Protein AF-A0A392SNB3-F1 (afdb_monomer)

Foldseek 3Di:
DEQDDAEDCSVVVQCCCCVVVNPYFYLDFDDHDPDNVPGDDRDPVSVVVSVVVNVVVVVD

Mean predicted aligned error: 5.4 Å

Organism: NCBI:txid97028

Radius of gyration: 12.18 Å; Cα contacts (8 Å, |Δi|>4): 66; chains: 1; bounding box: 34×20×28 Å

Sequence (60 aa):
MITWPLSAEQFTNEKLVTDVWRIGVQVGSREWSWDEERKELVGREKVELAVKKLIVKTEE

pLDDT: mean 83.98, std 11.56, range [45.59, 95.38]

Nearest PDB structures (foldseek):
  7vel-assembly2_B  TM=9.124E-01  e=1.310E-02  Phytolacca americana
  7vel-assembly1_A  TM=9.161E-01  e=1.405E-02  Phytolacca americana
  7vek-assembly2_B  TM=9.147E-01  e=2.456E-02  Phytolacca americana
  8hoj-assembly1_A  TM=7.973E-01  e=8.632E-02  Scutellaria baicalensis
  8wp5-assembly1_A  TM=8.099E-01  e=2.299E+00  Lycium barbarum

Structure (mmCIF, N/CA/C/O backbone):
data_AF-A0A392SNB3-F1
#
_entry.id   AF-A0A392SNB3-F1
#
loop_
_atom_site.group_PDB
_atom_site.id
_atom_site.type_symbol
_atom_site.label_atom_id
_atom_site.label_alt_id
_atom_site.label_comp_id
_atom_site.label_asym_id
_atom_site.label_entity_id
_atom_site.label_seq_id
_atom_site.pdbx_PDB_ins_code
_atom_site.Cartn_x
_atom_site.Cartn_y
_atom_site.Cartn_z
_atom_site.occupancy
_atom_site.B_iso_or_equiv
_atom_site.auth_seq_id
_atom_site.auth_comp_id
_atom_site.auth_asym_id
_atom_site.auth_atom_id
_atom_site.pdbx_PDB_model_num
ATOM 1 N N . MET A 1 1 ? -7.065 -3.408 4.498 1.00 88.69 1 MET A N 1
ATOM 2 C CA . MET A 1 1 ? -5.679 -3.563 3.984 1.00 88.69 1 MET A CA 1
ATOM 3 C C . MET A 1 1 ? -5.221 -2.230 3.411 1.00 88.69 1 MET A C 1
ATOM 5 O O . MET A 1 1 ? -6.002 -1.623 2.692 1.00 88.69 1 MET A O 1
ATOM 9 N N . ILE A 1 2 ? -4.016 -1.753 3.733 1.00 92.56 2 ILE A N 1
ATOM 10 C CA . ILE A 1 2 ? -3.440 -0.579 3.052 1.00 92.56 2 ILE A CA 1
ATOM 11 C C . ILE A 1 2 ? -2.619 -1.091 1.870 1.00 92.56 2 ILE A C 1
ATOM 13 O O . ILE A 1 2 ? -1.784 -1.972 2.062 1.00 92.56 2 ILE A O 1
ATOM 17 N N . THR A 1 3 ? -2.880 -0.589 0.664 1.00 91.88 3 THR A N 1
ATOM 18 C CA . THR A 1 3 ? -2.173 -1.008 -0.551 1.00 91.88 3 THR A CA 1
ATOM 19 C C . THR A 1 3 ? -1.009 -0.066 -0.839 1.00 91.88 3 THR A C 1
ATOM 21 O O . THR A 1 3 ? -1.158 1.160 -0.837 1.00 91.88 3 THR A O 1
ATOM 24 N N . TRP A 1 4 ? 0.164 -0.663 -1.054 1.00 91.56 4 TRP A N 1
ATOM 25 C CA . TRP A 1 4 ? 1.398 0.017 -1.436 1.00 91.56 4 TRP A CA 1
ATOM 26 C C . TRP A 1 4 ? 2.101 -0.812 -2.517 1.00 91.56 4 TRP A C 1
ATOM 28 O O . TRP A 1 4 ? 3.016 -1.580 -2.212 1.00 91.56 4 TRP A O 1
ATOM 38 N N . PRO A 1 5 ? 1.635 -0.726 -3.771 1.00 88.12 5 PRO A N 1
ATOM 39 C CA . PRO A 1 5 ? 2.228 -1.487 -4.858 1.00 88.12 5 PRO A CA 1
ATOM 40 C C . PRO A 1 5 ? 3.640 -0.974 -5.168 1.00 88.12 5 PRO A C 1
ATOM 42 O O . PRO A 1 5 ? 3.885 0.229 -5.201 1.00 88.12 5 PRO A O 1
ATOM 45 N N . LEU A 1 6 ? 4.574 -1.899 -5.385 1.00 83.44 6 LEU A N 1
ATOM 46 C CA . LEU A 1 6 ? 5.953 -1.612 -5.788 1.00 83.44 6 LEU A CA 1
ATOM 47 C C . LEU A 1 6 ? 6.220 -2.034 -7.234 1.00 83.44 6 LEU A C 1
ATOM 49 O O . LEU A 1 6 ? 6.966 -1.354 -7.936 1.00 83.44 6 LEU A O 1
ATOM 53 N N . SER A 1 7 ? 5.639 -3.149 -7.686 1.00 82.50 7 SER A N 1
ATOM 54 C CA . SER A 1 7 ? 5.801 -3.635 -9.058 1.00 82.50 7 SER A CA 1
ATOM 55 C C . SER A 1 7 ? 4.753 -4.683 -9.459 1.00 82.50 7 SER A C 1
ATOM 57 O O . SER A 1 7 ? 4.035 -5.234 -8.625 1.00 82.50 7 SER A O 1
ATOM 59 N N . ALA A 1 8 ? 4.697 -4.954 -10.767 1.00 85.75 8 ALA A N 1
ATOM 60 C CA . ALA A 1 8 ? 4.011 -6.076 -11.400 1.00 85.75 8 ALA A CA 1
ATOM 61 C C . ALA A 1 8 ? 2.509 -6.146 -11.068 1.00 85.75 8 ALA A C 1
ATOM 63 O O . ALA A 1 8 ? 1.795 -5.147 -11.179 1.00 85.75 8 ALA A O 1
ATOM 64 N N . GLU A 1 9 ? 2.010 -7.322 -10.692 1.00 90.38 9 GLU A N 1
ATOM 65 C CA . GLU A 1 9 ? 0.593 -7.586 -10.451 1.00 90.38 9 GLU A CA 1
ATOM 66 C C . GLU A 1 9 ? 0.020 -6.825 -9.250 1.00 90.38 9 GLU A C 1
ATOM 68 O O . GLU A 1 9 ? -1.200 -6.742 -9.104 1.00 90.38 9 GLU A O 1
ATOM 73 N N . GLN A 1 10 ? 0.869 -6.230 -8.406 1.00 89.44 10 GLN A N 1
ATOM 74 C CA . GLN A 1 10 ? 0.435 -5.496 -7.218 1.00 89.44 10 GLN A CA 1
ATOM 75 C C . GLN A 1 10 ? -0.465 -4.303 -7.566 1.00 89.44 10 GLN A C 1
ATOM 77 O O . GLN A 1 10 ? -1.397 -4.019 -6.818 1.00 89.44 10 GLN A O 1
ATOM 82 N N . PHE A 1 11 ? -0.253 -3.652 -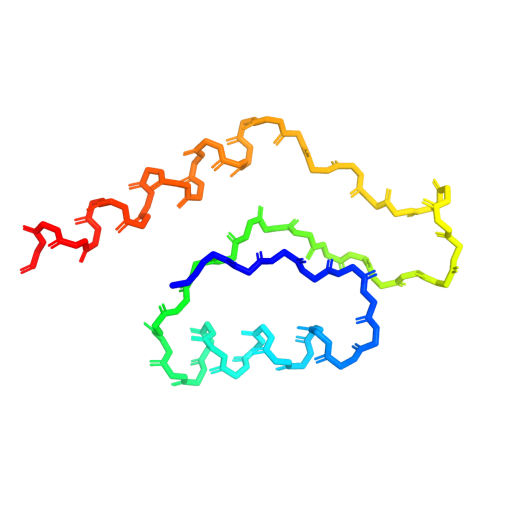8.715 1.00 88.31 11 PHE A N 1
ATOM 83 C CA . PHE A 1 11 ? -1.113 -2.560 -9.193 1.00 88.31 11 PHE A CA 1
ATOM 84 C C . PHE A 1 11 ? -2.513 -3.058 -9.580 1.00 88.31 11 PHE A C 1
ATOM 86 O O . PHE A 1 11 ? -3.520 -2.420 -9.277 1.00 88.31 11 PHE A O 1
ATOM 93 N N . THR A 1 12 ? -2.599 -4.236 -10.198 1.00 91.25 12 THR A N 1
ATOM 94 C CA . THR A 1 12 ? -3.882 -4.873 -10.524 1.00 91.25 12 THR A CA 1
ATOM 95 C C . THR A 1 12 ? -4.590 -5.359 -9.260 1.00 91.25 12 THR A C 1
ATOM 97 O O . THR A 1 12 ? -5.795 -5.158 -9.100 1.00 91.25 12 THR A O 1
ATOM 100 N N . ASN A 1 13 ? -3.843 -5.948 -8.325 1.00 93.38 13 ASN A N 1
ATOM 101 C CA . ASN A 1 13 ? -4.376 -6.396 -7.041 1.00 93.38 13 ASN A CA 1
ATOM 102 C C . ASN A 1 13 ? -4.861 -5.221 -6.187 1.00 93.38 13 ASN A C 1
ATOM 104 O O . ASN A 1 13 ? -5.895 -5.339 -5.534 1.00 93.38 13 ASN A O 1
ATOM 108 N N . GLU A 1 14 ? -4.178 -4.073 -6.226 1.00 93.25 14 GLU A N 1
ATOM 109 C CA . GLU A 1 14 ? -4.668 -2.850 -5.589 1.00 93.25 14 GLU A CA 1
ATOM 110 C C . GLU A 1 14 ? -6.069 -2.509 -6.098 1.00 93.25 14 GLU A C 1
ATOM 112 O O . GLU A 1 14 ? -6.987 -2.381 -5.290 1.00 93.25 14 GLU A O 1
ATOM 117 N N . LYS A 1 15 ? -6.263 -2.461 -7.422 1.00 91.50 15 LYS A N 1
ATOM 118 C CA . LYS A 1 15 ? -7.568 -2.165 -8.029 1.00 91.50 15 LYS A CA 1
ATOM 119 C C . LYS A 1 15 ? -8.658 -3.142 -7.614 1.00 91.50 15 LYS A C 1
ATOM 121 O O . LYS A 1 15 ? -9.781 -2.725 -7.328 1.00 91.50 15 LYS A O 1
ATOM 126 N N . LEU A 1 16 ? -8.334 -4.426 -7.521 1.00 94.31 16 LEU A N 1
ATOM 127 C CA . LEU A 1 16 ? -9.268 -5.429 -7.019 1.00 94.31 16 LEU A CA 1
ATOM 128 C C . LEU A 1 16 ? -9.675 -5.140 -5.563 1.00 94.31 16 LEU A C 1
ATOM 130 O O . LEU A 1 16 ? -10.860 -5.139 -5.234 1.00 94.31 16 LEU A O 1
ATOM 134 N N . VAL A 1 17 ? -8.710 -4.855 -4.691 1.00 94.00 17 VAL A N 1
ATOM 135 C CA . VAL A 1 17 ? -8.945 -4.678 -3.251 1.00 94.00 17 VAL A CA 1
ATOM 136 C C . VAL A 1 17 ? -9.626 -3.336 -2.933 1.00 94.00 17 VAL A C 1
ATOM 138 O O . VAL A 1 17 ? -10.484 -3.280 -2.042 1.00 94.00 17 VAL A O 1
ATOM 141 N N . THR A 1 18 ? -9.281 -2.255 -3.640 1.00 92.62 18 THR A N 1
ATOM 142 C CA . THR A 1 18 ? -9.819 -0.905 -3.393 1.00 92.62 18 THR A CA 1
ATOM 143 C C . THR A 1 18 ? -11.097 -0.621 -4.170 1.00 92.62 18 THR A C 1
ATOM 145 O O . THR A 1 18 ? -12.065 -0.153 -3.575 1.00 92.62 18 THR A O 1
ATOM 148 N N . ASP A 1 19 ? -11.132 -0.911 -5.470 1.00 92.50 19 ASP A N 1
ATOM 149 C CA . ASP A 1 19 ? -12.191 -0.406 -6.353 1.00 92.50 19 ASP A CA 1
ATOM 150 C C . ASP A 1 19 ? -13.331 -1.429 -6.473 1.00 92.50 19 ASP A C 1
ATOM 152 O O . ASP A 1 19 ? -14.510 -1.063 -6.410 1.00 92.50 19 ASP A O 1
ATOM 156 N N . VAL A 1 20 ? -12.984 -2.719 -6.577 1.00 95.38 20 VAL A N 1
ATOM 157 C CA . VAL A 1 20 ? -13.956 -3.815 -6.719 1.00 95.38 20 VAL A CA 1
ATOM 158 C C . VAL A 1 20 ? -14.475 -4.276 -5.357 1.00 95.38 20 VAL A C 1
ATOM 160 O O . VAL A 1 20 ? -15.669 -4.174 -5.089 1.00 95.38 20 VAL A O 1
ATOM 163 N N . TRP A 1 21 ? -13.597 -4.762 -4.476 1.00 95.06 21 TRP A N 1
ATOM 164 C CA . TRP A 1 21 ? -13.997 -5.293 -3.166 1.00 95.06 21 TRP A CA 1
ATOM 165 C C . TRP A 1 21 ? -14.234 -4.213 -2.116 1.00 95.06 21 TRP A C 1
ATOM 167 O O . TRP A 1 21 ? -14.967 -4.447 -1.160 1.00 95.06 21 TRP A O 1
ATOM 177 N N . ARG A 1 22 ? -13.646 -3.023 -2.286 1.00 91.50 22 ARG A N 1
ATOM 178 C CA . ARG A 1 22 ? -13.831 -1.871 -1.383 1.00 91.50 22 ARG A CA 1
ATOM 179 C C . ARG A 1 22 ? -13.438 -2.136 0.076 1.00 91.50 22 ARG A C 1
ATOM 181 O O . ARG A 1 22 ? -13.915 -1.462 0.993 1.00 91.50 22 ARG A O 1
ATOM 188 N N . ILE A 1 23 ? -12.506 -3.063 0.290 1.00 92.44 23 ILE A N 1
ATOM 189 C CA . ILE A 1 23 ? -11.945 -3.421 1.608 1.00 92.44 23 ILE A CA 1
ATOM 190 C C . ILE A 1 23 ? -10.534 -2.839 1.836 1.00 92.44 23 ILE A C 1
ATOM 192 O O . ILE A 1 23 ? -9.940 -3.000 2.908 1.00 92.44 23 ILE A O 1
ATOM 196 N N . GLY A 1 24 ? -9.973 -2.175 0.822 1.00 91.12 24 GLY A N 1
ATOM 197 C CA . GLY A 1 24 ? -8.649 -1.556 0.863 1.00 91.12 24 GLY A CA 1
ATOM 198 C C . GLY A 1 24 ? -8.649 -0.040 1.026 1.00 91.12 24 GLY A C 1
ATOM 199 O O . GLY A 1 24 ? -9.643 0.630 0.754 1.00 91.12 24 GLY A O 1
ATOM 200 N N . VAL A 1 25 ? -7.490 0.494 1.412 1.00 92.69 25 VAL A N 1
ATOM 201 C CA . VAL A 1 25 ? -7.159 1.924 1.365 1.00 92.69 25 VAL A CA 1
ATOM 202 C C . VAL A 1 25 ? -5.855 2.091 0.588 1.00 92.69 25 VAL A C 1
ATOM 204 O O . VAL A 1 25 ? -4.839 1.518 0.969 1.00 92.69 25 VAL A O 1
ATOM 207 N N . GLN A 1 26 ? -5.874 2.893 -0.475 1.00 90.62 26 GLN A N 1
ATOM 208 C CA . GLN A 1 26 ? -4.678 3.215 -1.259 1.00 90.62 26 GLN A CA 1
ATOM 209 C C . GLN A 1 26 ? -3.793 4.244 -0.549 1.00 90.62 26 GLN A C 1
ATOM 211 O O . GLN A 1 26 ? -4.289 5.273 -0.079 1.00 90.62 26 GLN A O 1
ATOM 216 N N . VAL A 1 27 ? -2.480 3.991 -0.511 1.00 89.31 27 VAL A N 1
ATOM 217 C CA . VAL A 1 27 ? -1.491 4.957 0.005 1.00 89.31 27 VAL A CA 1
ATOM 218 C C . VAL A 1 27 ? -1.165 6.055 -1.020 1.00 89.31 27 VAL A C 1
ATOM 220 O O . VAL A 1 27 ? -0.697 7.132 -0.657 1.00 89.31 27 VAL A O 1
ATOM 223 N N . GLY A 1 28 ? -1.465 5.808 -2.302 1.00 80.06 28 GLY A N 1
ATOM 224 C CA . GLY A 1 28 ? -1.276 6.767 -3.393 1.00 80.06 28 GLY A CA 1
ATOM 225 C C . GLY A 1 28 ? 0.066 6.662 -4.120 1.00 80.06 28 GLY A C 1
ATOM 226 O O . GLY A 1 28 ? 0.549 7.686 -4.601 1.00 80.06 28 GLY A O 1
ATOM 227 N N . SER A 1 29 ? 0.656 5.463 -4.188 1.00 72.94 29 SER A N 1
ATOM 228 C CA . SER A 1 29 ? 1.727 5.153 -5.146 1.00 72.94 29 SER A CA 1
ATOM 229 C C . SER A 1 29 ? 1.108 5.016 -6.538 1.00 72.94 29 SER A C 1
ATOM 231 O O . SER A 1 29 ? 0.174 4.233 -6.711 1.00 72.94 29 SER A O 1
ATOM 233 N N . ARG A 1 30 ? 1.544 5.830 -7.507 1.00 68.94 30 ARG A N 1
ATOM 234 C CA . ARG A 1 30 ? 0.910 5.889 -8.839 1.00 68.94 30 ARG A CA 1
ATOM 235 C C . ARG A 1 30 ? 1.768 5.363 -9.978 1.00 68.94 30 ARG A C 1
ATOM 237 O O . ARG A 1 30 ? 1.219 5.096 -11.045 1.00 68.94 30 ARG A O 1
ATOM 244 N N . GLU A 1 31 ? 3.070 5.212 -9.774 1.00 69.31 31 GLU A N 1
ATOM 245 C CA . GLU A 1 31 ? 3.990 4.879 -10.859 1.00 69.31 31 GLU A CA 1
ATOM 246 C C . GLU A 1 31 ? 4.510 3.449 -10.755 1.00 69.31 31 GLU A C 1
ATOM 248 O O . GLU A 1 31 ? 5.148 3.056 -9.779 1.00 69.31 31 GLU A O 1
ATOM 253 N N . TRP A 1 32 ? 4.252 2.676 -11.810 1.00 67.12 32 TRP A N 1
ATOM 254 C CA . TRP A 1 32 ? 4.903 1.397 -12.031 1.00 67.12 32 TRP A CA 1
ATOM 255 C C . TRP A 1 32 ? 6.208 1.621 -12.796 1.00 67.12 32 TRP A C 1
ATOM 257 O O . TRP A 1 32 ? 6.198 2.124 -13.920 1.00 67.12 32 TRP A O 1
ATOM 267 N N . SER A 1 33 ? 7.328 1.221 -12.197 1.00 68.56 33 SER A N 1
ATOM 268 C CA . SER A 1 33 ? 8.65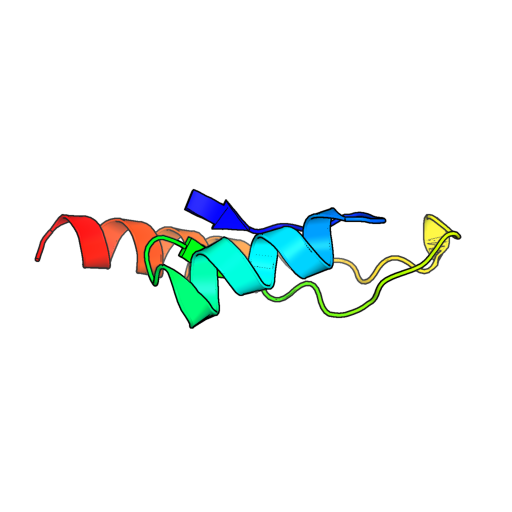1 1.288 -12.813 1.00 68.56 33 SER A CA 1
ATOM 269 C C . SER A 1 33 ? 9.441 0.014 -12.518 1.00 68.56 33 SER A C 1
ATOM 271 O O . SER A 1 33 ? 9.401 -0.511 -11.404 1.00 68.56 33 SER A O 1
ATOM 273 N N . TRP A 1 34 ? 10.177 -0.471 -13.519 1.00 66.75 34 TRP A N 1
ATOM 274 C CA . TRP A 1 34 ? 11.191 -1.522 -13.350 1.00 66.75 34 TRP A CA 1
ATOM 275 C C . TRP A 1 34 ? 12.466 -1.006 -12.685 1.00 66.75 34 TRP A C 1
ATOM 277 O O . TRP A 1 34 ? 13.236 -1.782 -12.131 1.00 66.75 34 TRP A O 1
ATOM 287 N N . ASP A 1 35 ? 12.68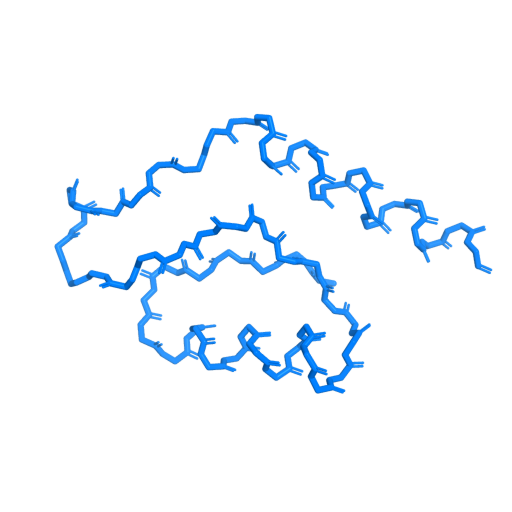2 0.301 -12.768 1.00 71.00 35 ASP A N 1
ATOM 288 C CA . ASP A 1 35 ? 13.835 0.994 -12.226 1.00 71.00 35 ASP A CA 1
ATOM 289 C C . ASP A 1 35 ? 13.513 1.459 -10.802 1.00 71.00 35 ASP A C 1
ATOM 291 O O . ASP A 1 35 ? 12.556 2.217 -10.600 1.00 71.00 35 ASP A O 1
ATOM 295 N N . GLU A 1 36 ? 14.260 0.951 -9.816 1.00 67.00 36 GLU A N 1
ATOM 296 C CA . GLU A 1 36 ? 14.007 1.235 -8.399 1.00 67.00 36 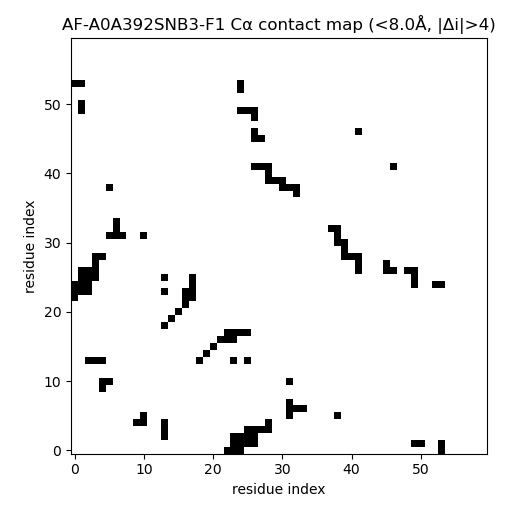GLU A CA 1
ATOM 297 C C . GLU A 1 36 ? 14.252 2.699 -8.032 1.00 67.00 36 GLU A C 1
ATOM 299 O O . GLU A 1 36 ? 13.570 3.215 -7.148 1.00 67.00 36 GLU A O 1
ATOM 304 N N . GLU A 1 37 ? 15.161 3.379 -8.733 1.00 67.12 37 GLU A N 1
ATOM 305 C CA . GLU A 1 37 ? 15.471 4.793 -8.503 1.00 67.12 37 GLU A CA 1
ATOM 306 C C . GLU A 1 37 ? 14.371 5.718 -9.041 1.00 67.12 37 GLU A C 1
ATOM 308 O O . GLU A 1 37 ? 14.176 6.820 -8.529 1.00 67.12 37 GLU A O 1
ATOM 313 N N . ARG A 1 38 ? 13.596 5.258 -10.031 1.00 66.75 38 ARG A N 1
ATOM 314 C CA . ARG A 1 38 ? 12.416 5.965 -10.557 1.00 66.75 38 ARG A CA 1
ATOM 315 C C . ARG A 1 38 ? 11.123 5.701 -9.787 1.00 66.75 38 ARG A C 1
ATOM 317 O O . ARG A 1 38 ? 10.081 6.215 -10.186 1.00 66.75 38 ARG A O 1
ATOM 324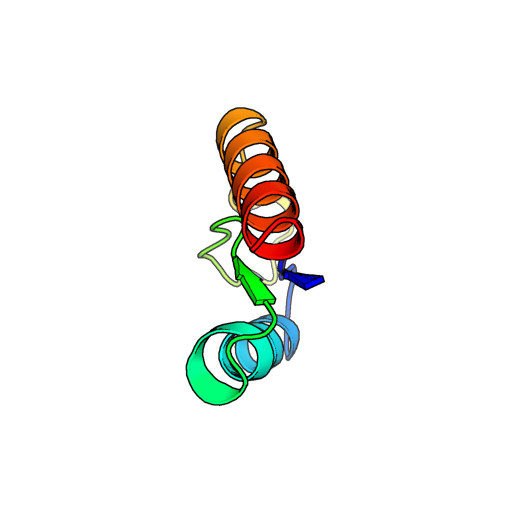 N N . LYS A 1 39 ? 11.139 4.903 -8.714 1.00 70.25 39 LYS A N 1
ATOM 325 C CA . LYS A 1 39 ? 9.932 4.685 -7.904 1.00 70.25 39 LYS A CA 1
ATOM 326 C C . LYS A 1 39 ? 9.552 5.982 -7.186 1.00 70.25 39 LYS A C 1
ATOM 328 O O . LYS A 1 39 ? 10.359 6.561 -6.461 1.00 70.25 39 LYS A O 1
ATOM 333 N N . GLU A 1 40 ? 8.305 6.422 -7.357 1.00 75.88 40 GLU A N 1
ATOM 334 C CA . GLU A 1 40 ? 7.771 7.583 -6.641 1.00 75.88 40 GLU A CA 1
ATOM 335 C C . GLU A 1 40 ? 7.899 7.361 -5.124 1.00 75.88 40 GLU A C 1
ATOM 337 O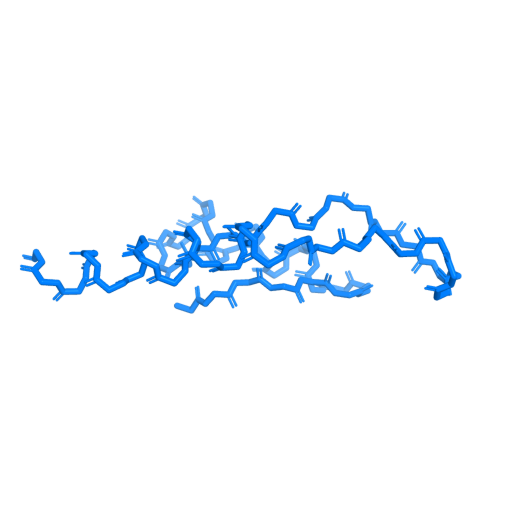 O . GLU A 1 40 ? 7.318 6.428 -4.557 1.00 75.88 40 GLU A O 1
ATOM 342 N N . LEU A 1 41 ? 8.644 8.240 -4.449 1.00 81.44 41 LEU A N 1
ATOM 343 C CA . LEU A 1 41 ? 8.739 8.216 -2.996 1.00 81.44 41 LEU A CA 1
ATOM 344 C C . LEU A 1 41 ? 7.408 8.663 -2.386 1.00 81.44 41 LEU A C 1
ATOM 346 O O . LEU A 1 41 ? 6.951 9.796 -2.558 1.00 81.44 41 LEU A O 1
ATOM 350 N N . VAL A 1 42 ? 6.793 7.772 -1.617 1.00 85.62 42 VAL A N 1
ATOM 351 C CA . VAL A 1 42 ? 5.584 8.092 -0.859 1.00 85.62 42 VAL A CA 1
ATOM 352 C C . VAL A 1 42 ? 5.996 8.816 0.420 1.00 85.62 42 VAL A C 1
ATOM 354 O O . VAL A 1 42 ? 6.566 8.228 1.338 1.00 85.62 42 VAL A O 1
ATOM 357 N N . GLY A 1 43 ? 5.700 10.115 0.483 1.00 89.62 43 GLY A N 1
ATOM 358 C CA . GLY A 1 43 ? 5.947 10.922 1.675 1.00 89.62 43 GLY A CA 1
ATOM 359 C C . GLY A 1 43 ? 5.160 10.428 2.893 1.00 89.62 43 GLY A C 1
ATOM 360 O O . GLY A 1 43 ? 4.039 9.926 2.771 1.00 89.62 43 GLY A O 1
ATOM 361 N N . ARG A 1 44 ? 5.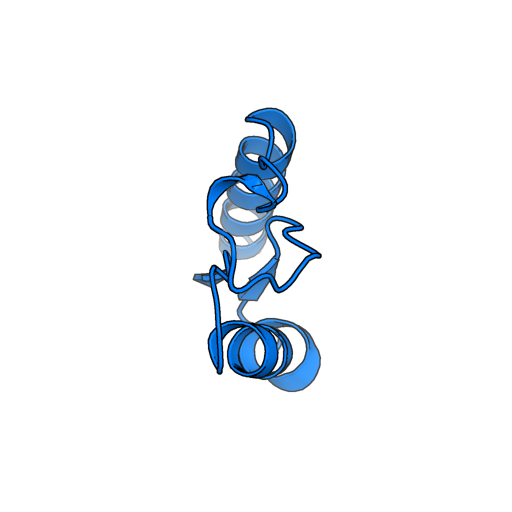724 10.633 4.090 1.00 91.88 44 ARG A N 1
ATOM 362 C CA . ARG A 1 44 ? 5.121 10.235 5.375 1.00 91.88 44 ARG A CA 1
ATOM 363 C C . ARG A 1 44 ? 3.675 10.713 5.535 1.00 91.88 44 ARG A C 1
ATOM 365 O O . ARG A 1 44 ? 2.860 9.979 6.082 1.00 91.88 44 ARG A O 1
ATOM 372 N N . GLU A 1 45 ? 3.347 11.904 5.043 1.00 92.00 45 GLU A N 1
ATOM 373 C CA . GLU A 1 45 ? 1.996 12.471 5.147 1.00 92.00 45 GLU A CA 1
ATOM 374 C C . GLU A 1 45 ? 0.940 11.613 4.436 1.00 92.00 45 GLU A C 1
ATOM 376 O O . GLU A 1 45 ? -0.142 11.382 4.979 1.00 92.00 45 GLU A O 1
ATOM 381 N N . LYS A 1 46 ? 1.268 11.073 3.252 1.00 90.75 46 LYS A N 1
ATOM 382 C CA . LYS A 1 46 ? 0.382 10.159 2.514 1.00 90.75 46 LYS A CA 1
ATOM 383 C C . LYS A 1 46 ? 0.143 8.873 3.315 1.00 90.75 46 LYS A C 1
ATOM 385 O O . LYS A 1 46 ? -0.992 8.403 3.403 1.00 90.75 46 LYS A O 1
ATOM 390 N N . VAL A 1 47 ? 1.194 8.341 3.946 1.00 91.62 47 VAL A N 1
ATOM 391 C CA . VAL A 1 47 ? 1.115 7.142 4.797 1.00 91.62 47 VAL A CA 1
ATOM 392 C C . VAL A 1 47 ? 0.247 7.400 6.024 1.00 91.62 47 VAL A C 1
ATOM 394 O O . VAL A 1 47 ? -0.664 6.626 6.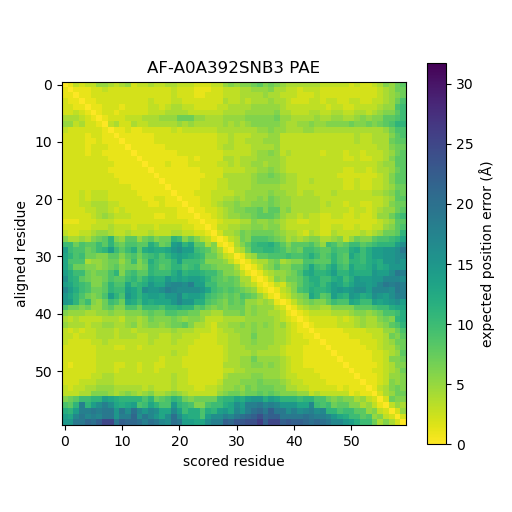308 1.00 91.62 47 VAL A O 1
ATOM 397 N N . GLU A 1 48 ? 0.478 8.507 6.727 1.00 93.69 48 GLU A N 1
ATOM 398 C CA . GLU A 1 48 ? -0.298 8.878 7.910 1.00 93.69 48 GLU A CA 1
ATOM 399 C C . GLU A 1 48 ? -1.788 9.024 7.580 1.00 93.69 48 GLU A C 1
ATOM 401 O O . GLU A 1 48 ? -2.646 8.513 8.301 1.00 93.69 48 GLU A O 1
ATOM 406 N N . LEU A 1 49 ? -2.106 9.664 6.454 1.00 92.56 49 LEU A N 1
ATOM 407 C CA . LEU A 1 49 ? -3.478 9.834 5.994 1.00 92.56 49 LEU A CA 1
ATOM 408 C C . LEU A 1 49 ? -4.136 8.495 5.621 1.00 92.56 49 LEU A C 1
ATOM 410 O O . LEU A 1 49 ? -5.311 8.290 5.928 1.00 92.56 49 LEU A O 1
ATOM 414 N N . ALA A 1 50 ? -3.396 7.567 5.008 1.00 91.88 50 ALA A N 1
ATOM 415 C CA . ALA A 1 50 ? -3.891 6.223 4.710 1.00 91.88 50 ALA A CA 1
ATOM 416 C C . ALA A 1 50 ? -4.173 5.411 5.987 1.00 91.88 50 ALA A C 1
ATOM 418 O O . ALA A 1 50 ? -5.216 4.762 6.085 1.00 91.88 50 ALA A O 1
ATOM 419 N N . VAL A 1 51 ? -3.291 5.497 6.990 1.00 93.25 51 VAL A N 1
ATOM 420 C CA . VAL A 1 51 ? -3.475 4.836 8.293 1.00 93.25 51 VAL A CA 1
ATOM 421 C C . VAL A 1 51 ? -4.686 5.406 9.028 1.00 93.25 51 VAL A C 1
ATOM 423 O O . VAL A 1 51 ? -5.543 4.641 9.468 1.00 93.25 51 VAL A O 1
ATOM 426 N N . LYS A 1 52 ? -4.816 6.738 9.099 1.00 93.88 52 LYS A N 1
ATOM 427 C CA . LYS A 1 52 ? -5.983 7.390 9.717 1.00 93.88 52 LYS A CA 1
ATOM 428 C C . LYS A 1 52 ? -7.291 6.949 9.063 1.00 93.88 52 LYS A C 1
ATOM 430 O O . LYS A 1 52 ? -8.229 6.597 9.768 1.00 93.88 52 LYS A O 1
ATOM 435 N N . LYS A 1 53 ? -7.346 6.902 7.726 1.00 90.44 53 LYS A N 1
ATOM 436 C CA . LYS A 1 53 ? -8.530 6.431 6.986 1.00 90.44 53 LYS A CA 1
ATOM 437 C C . LYS A 1 53 ? -8.906 4.987 7.314 1.00 90.44 53 LYS A C 1
ATOM 439 O O . LYS A 1 53 ? -10.090 4.687 7.405 1.00 90.44 53 LYS A O 1
ATOM 444 N N . LEU A 1 54 ? -7.923 4.098 7.470 1.00 90.00 54 LEU A N 1
ATOM 445 C CA . LEU A 1 54 ? -8.186 2.701 7.815 1.00 90.00 54 LEU A CA 1
ATOM 446 C C . LEU A 1 54 ? -8.780 2.572 9.224 1.00 90.00 54 LEU A C 1
ATOM 448 O O . LEU A 1 54 ? -9.748 1.837 9.406 1.00 90.00 54 LEU A O 1
ATOM 452 N N . ILE A 1 55 ? -8.203 3.286 10.194 1.00 90.75 55 ILE A N 1
ATOM 453 C CA . ILE A 1 55 ? -8.640 3.230 11.593 1.00 90.75 55 ILE A CA 1
ATOM 454 C C . ILE A 1 55 ? -10.056 3.791 11.724 1.00 90.75 55 ILE A C 1
ATOM 456 O O . ILE A 1 55 ? -10.911 3.125 12.289 1.00 90.75 55 ILE A O 1
ATOM 460 N N . VAL A 1 56 ? -10.340 4.952 11.124 1.00 82.44 56 VAL A N 1
ATOM 461 C CA . VAL A 1 56 ? -11.684 5.557 11.177 1.00 82.44 56 VAL A CA 1
ATOM 462 C C . VAL A 1 56 ? -12.745 4.631 10.577 1.00 82.44 56 VAL A C 1
ATOM 464 O O . VAL A 1 56 ? -13.795 4.458 11.174 1.00 82.44 56 VAL A O 1
ATOM 467 N N . LYS A 1 57 ? -12.448 3.957 9.459 1.00 66.38 57 LYS A N 1
ATOM 468 C CA . LYS A 1 57 ? -13.373 3.000 8.826 1.00 66.38 57 LYS A CA 1
ATOM 469 C C . 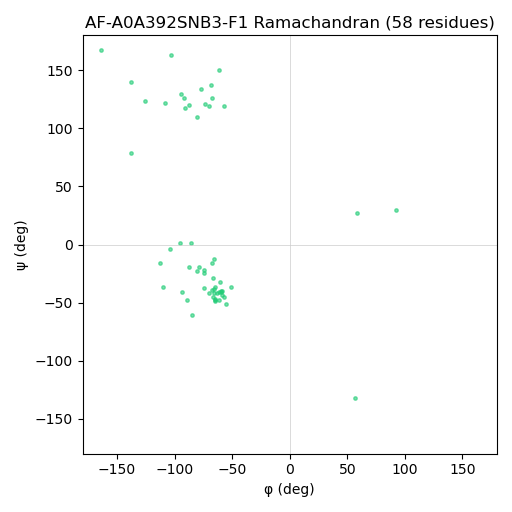LYS A 1 57 ? -13.616 1.728 9.659 1.00 66.38 57 LYS A C 1
ATOM 471 O O . LYS A 1 57 ? -14.519 0.969 9.342 1.00 66.38 57 LYS A O 1
ATOM 476 N N . THR A 1 58 ? -12.776 1.443 10.655 1.00 63.34 58 THR A N 1
ATOM 477 C CA . THR A 1 58 ? -12.937 0.270 11.536 1.00 63.34 58 THR A CA 1
ATOM 478 C C . THR A 1 58 ? -13.841 0.577 12.735 1.00 63.34 58 THR A C 1
ATOM 480 O O . THR A 1 58 ? -14.369 -0.347 13.342 1.00 63.34 58 THR A O 1
ATOM 483 N N . GLU A 1 59 ? -14.029 1.858 13.061 1.00 56.47 59 GLU A N 1
ATOM 484 C CA . GLU A 1 59 ? -14.860 2.327 14.180 1.00 56.47 59 GLU A CA 1
ATOM 485 C C . GLU A 1 59 ? -16.301 2.689 13.748 1.00 56.47 59 GLU A C 1
ATOM 487 O O . GLU A 1 59 ? -17.097 3.121 14.582 1.00 56.47 59 GLU A O 1
ATOM 492 N N . GLU A 1 60 ? -16.637 2.522 12.461 1.00 45.59 60 GLU A N 1
ATOM 493 C CA . GLU A 1 60 ? -18.003 2.588 11.901 1.00 45.59 60 GLU A CA 1
ATOM 494 C C . GLU A 1 60 ? -18.591 1.182 11.714 1.00 45.59 60 GLU A C 1
ATOM 496 O O . GLU A 1 60 ? -19.785 0.998 12.044 1.00 45.59 60 GLU A O 1
#

Secondary structure (DSSP, 8-state):
-EE---STTHHHHHHIIIIIS---EE-------SSSTTSPP--HHHHHHHHHHHHHHH--

Solvent-accessible surface area (backbone atoms only — not comparable to full-atom values): 3669 Å² total; per-residue (Å²): 89,78,42,75,55,69,51,79,68,39,58,58,50,40,46,45,36,38,72,70,66,59,63,36,39,69,42,75,73,84,62,81,44,95,47,77,88,70,43,70,81,80,52,68,67,44,49,52,53,33,52,51,54,55,54,58,65,70,79,110